Protein AF-U7UP15-F1 (afdb_monomer_lite)

Foldseek 3Di:
DDDDPPPQQVPPVQCPQPCQLCVQQPQSQWDFDQDPVRDTTIDGHPVRDPPPCRSLVSRPSNVVPCVVDDD

Structure (mmCIF, N/CA/C/O backbone):
data_AF-U7UP15-F1
#
_entry.id   AF-U7UP15-F1
#
loop_
_atom_site.group_PDB
_atom_site.id
_atom_site.type_symbol
_atom_site.label_atom_id
_atom_site.label_alt_id
_atom_site.label_comp_id
_atom_site.label_asym_id
_atom_site.label_entity_id
_atom_site.label_seq_id
_atom_site.pdbx_PDB_ins_code
_atom_site.Cartn_x
_atom_site.Cartn_y
_atom_site.Cartn_z
_atom_site.occupancy
_atom_site.B_iso_or_equiv
_atom_site.auth_seq_id
_atom_site.auth_comp_id
_atom_site.auth_asym_id
_atom_site.auth_atom_id
_atom_site.pdbx_PDB_model_num
ATOM 1 N N . MET A 1 1 ? 7.888 10.296 19.432 1.00 43.03 1 MET A N 1
ATOM 2 C CA . MET A 1 1 ? 6.480 9.853 19.601 1.00 43.03 1 MET A CA 1
ATOM 3 C C . MET A 1 1 ? 5.759 10.191 18.301 1.00 43.03 1 MET A C 1
ATOM 5 O O . MET A 1 1 ? 5.791 11.346 17.924 1.00 43.03 1 MET A O 1
ATOM 9 N N . TRP A 1 2 ? 5.180 9.188 17.620 1.00 49.62 2 TRP A N 1
ATOM 10 C CA . TRP A 1 2 ? 4.517 9.264 16.294 1.00 49.62 2 TRP A CA 1
ATOM 11 C C . TRP A 1 2 ? 5.412 9.537 15.075 1.00 49.62 2 TRP A C 1
ATOM 13 O O . TRP A 1 2 ? 5.132 10.429 14.287 1.00 49.62 2 TRP A O 1
ATOM 23 N N . GLU A 1 3 ? 6.439 8.725 14.843 1.00 45.66 3 GLU A N 1
ATOM 24 C CA . GLU A 1 3 ? 7.280 8.909 13.654 1.00 45.66 3 GLU A CA 1
ATOM 25 C C . GLU A 1 3 ? 7.705 7.573 13.075 1.00 45.66 3 GLU A C 1
ATOM 27 O O . GLU A 1 3 ? 8.769 7.083 13.400 1.00 45.66 3 GLU A O 1
ATOM 32 N N . VAL A 1 4 ? 6.844 6.973 12.255 1.00 52.12 4 VAL A N 1
ATOM 33 C CA . VAL A 1 4 ? 7.239 6.293 11.011 1.00 52.12 4 VAL A CA 1
ATOM 34 C C . VAL A 1 4 ? 5.965 5.805 10.337 1.00 52.12 4 VAL A C 1
ATOM 36 O O . VAL A 1 4 ? 5.512 4.677 10.496 1.00 52.12 4 VAL A O 1
ATOM 39 N N . ILE A 1 5 ? 5.339 6.702 9.586 1.00 54.75 5 ILE A N 1
ATOM 40 C CA . ILE A 1 5 ? 4.565 6.261 8.434 1.00 54.75 5 ILE A CA 1
ATOM 41 C C . ILE A 1 5 ? 5.605 6.126 7.319 1.00 54.75 5 ILE A C 1
ATOM 43 O O . ILE A 1 5 ? 6.219 7.141 6.978 1.00 54.75 5 ILE A O 1
ATOM 47 N N . PRO A 1 6 ? 5.864 4.927 6.773 1.00 58.97 6 PRO A N 1
ATOM 48 C CA . PRO A 1 6 ? 6.887 4.771 5.754 1.00 58.97 6 PRO A CA 1
ATOM 49 C C . PRO A 1 6 ? 6.460 5.524 4.491 1.00 58.97 6 PRO A C 1
ATOM 51 O O . PRO A 1 6 ? 5.571 5.109 3.751 1.00 58.97 6 PRO A O 1
ATOM 54 N N . ASN A 1 7 ? 7.135 6.645 4.229 1.00 61.56 7 ASN A N 1
ATOM 55 C CA . ASN A 1 7 ? 6.999 7.440 3.005 1.00 61.56 7 ASN A CA 1
ATOM 56 C C . ASN A 1 7 ? 7.620 6.737 1.776 1.00 61.56 7 ASN A C 1
ATOM 58 O O . ASN A 1 7 ? 7.757 7.338 0.715 1.00 61.56 7 ASN A O 1
ATOM 62 N N . TYR A 1 8 ? 7.969 5.453 1.907 1.00 65.75 8 TYR A N 1
ATOM 63 C CA . TYR A 1 8 ? 8.541 4.606 0.860 1.00 65.75 8 TYR A CA 1
ATOM 64 C C . TYR A 1 8 ? 7.698 4.609 -0.431 1.00 65.75 8 TYR A C 1
ATOM 66 O O . TYR A 1 8 ? 8.243 4.538 -1.527 1.00 65.75 8 TYR A O 1
ATOM 74 N N . PHE A 1 9 ? 6.374 4.774 -0.336 1.00 69.38 9 PHE A N 1
ATOM 75 C CA . PHE A 1 9 ? 5.497 4.870 -1.510 1.00 69.38 9 PHE A CA 1
ATOM 76 C C . PHE A 1 9 ? 5.828 6.049 -2.438 1.00 69.38 9 PHE A C 1
ATOM 78 O O . PHE A 1 9 ? 5.548 5.976 -3.638 1.00 69.38 9 PHE A O 1
ATOM 85 N N . LYS A 1 10 ? 6.436 7.116 -1.903 1.00 66.69 10 LYS A N 1
ATOM 86 C CA . LYS A 1 10 ? 6.872 8.289 -2.672 1.00 66.69 10 LYS A CA 1
ATOM 87 C C . LYS A 1 10 ? 8.302 8.175 -3.203 1.00 66.69 10 LYS A C 1
ATOM 89 O O . LYS A 1 10 ? 8.678 8.979 -4.052 1.00 66.69 10 LYS A O 1
ATOM 94 N N . ASP A 1 11 ? 9.085 7.193 -2.756 1.00 73.88 11 ASP A N 1
ATOM 95 C CA . ASP A 1 11 ? 10.445 6.985 -3.250 1.00 73.88 11 ASP A CA 1
ATOM 96 C C . ASP A 1 11 ? 10.414 6.442 -4.684 1.00 73.88 11 ASP A C 1
ATOM 98 O O . ASP A 1 11 ? 10.118 5.272 -4.939 1.00 73.88 11 ASP A O 1
ATOM 102 N N . GLU A 1 12 ? 10.768 7.295 -5.642 1.00 67.94 12 GLU A N 1
ATOM 103 C CA . GLU A 1 12 ? 10.775 6.952 -7.065 1.00 67.94 12 GLU A CA 1
ATOM 104 C C . GLU A 1 12 ? 11.758 5.840 -7.435 1.00 67.94 12 GLU A C 1
ATOM 106 O O . GLU A 1 12 ? 11.503 5.103 -8.383 1.00 67.94 12 GLU A O 1
ATOM 111 N N . LYS A 1 13 ? 12.846 5.709 -6.670 1.00 69.31 13 LYS A N 1
ATOM 112 C CA . LYS A 1 13 ? 13.877 4.685 -6.870 1.00 69.31 13 LYS A CA 1
ATOM 113 C C . LYS A 1 13 ? 13.533 3.350 -6.210 1.00 69.31 13 LYS A C 1
ATOM 115 O O . LYS A 1 13 ? 14.176 2.354 -6.514 1.00 69.31 13 LYS A O 1
ATOM 120 N N . ARG A 1 14 ? 12.560 3.331 -5.291 1.00 74.81 14 ARG A N 1
ATOM 121 C CA . ARG A 1 14 ? 12.259 2.166 -4.439 1.00 74.81 14 ARG A CA 1
ATOM 122 C C . ARG A 1 14 ? 10.888 1.561 -4.733 1.00 74.81 14 ARG A C 1
ATOM 124 O O . ARG A 1 14 ? 10.710 0.351 -4.645 1.00 74.81 14 ARG A O 1
ATOM 131 N N . CYS A 1 15 ? 9.900 2.380 -5.084 1.00 80.94 15 CYS A N 1
ATOM 132 C CA . CYS A 1 15 ? 8.567 1.903 -5.425 1.00 80.94 15 CYS A CA 1
ATOM 133 C C . CYS A 1 15 ? 8.478 1.566 -6.920 1.00 80.94 15 CYS A C 1
ATOM 135 O O . CYS A 1 15 ? 8.336 2.453 -7.764 1.00 80.94 15 CYS A O 1
ATOM 137 N N . ILE A 1 16 ? 8.480 0.268 -7.236 1.00 85.00 16 ILE A N 1
ATOM 138 C CA . ILE A 1 16 ? 8.254 -0.248 -8.600 1.00 85.00 16 ILE A CA 1
ATOM 139 C C . ILE A 1 16 ? 6.775 -0.232 -9.019 1.00 85.00 16 ILE A C 1
ATOM 141 O O . ILE A 1 16 ? 6.442 -0.658 -10.118 1.00 85.00 16 ILE A O 1
ATOM 145 N N . ARG A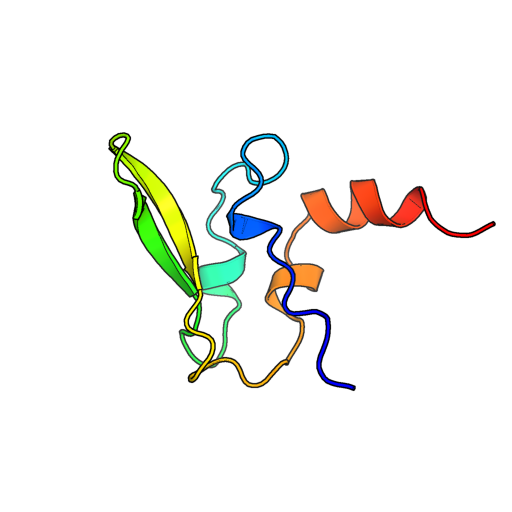 1 17 ? 5.881 0.271 -8.153 1.00 85.31 17 ARG A N 1
ATOM 146 C CA . ARG A 1 17 ? 4.438 0.420 -8.419 1.00 85.31 17 ARG A CA 1
ATOM 147 C C . ARG A 1 17 ? 3.729 -0.920 -8.677 1.00 85.31 17 ARG A C 1
ATOM 149 O O . ARG A 1 17 ? 2.763 -0.966 -9.425 1.00 85.31 17 ARG A O 1
ATOM 156 N N . CYS A 1 18 ? 4.173 -1.993 -8.015 1.00 88.06 18 CYS A N 1
ATOM 157 C CA . CYS A 1 18 ? 3.604 -3.340 -8.159 1.00 88.06 18 CYS A CA 1
ATOM 158 C C . CYS A 1 18 ? 2.137 -3.458 -7.707 1.00 88.06 18 CYS A C 1
ATOM 160 O O . CYS A 1 18 ? 1.411 -4.307 -8.205 1.00 88.06 18 CYS A O 1
ATOM 162 N N . GLY A 1 19 ? 1.688 -2.627 -6.760 1.00 87.69 19 GLY A N 1
ATOM 163 C CA . GLY A 1 19 ? 0.315 -2.678 -6.241 1.00 87.69 19 GLY A CA 1
ATOM 164 C C . GLY A 1 19 ? 0.084 -3.609 -5.051 1.00 87.69 19 GLY A C 1
ATOM 165 O O . GLY A 1 19 ? -0.980 -3.513 -4.447 1.00 87.69 19 GLY A O 1
ATOM 166 N N . CYS A 1 20 ? 1.068 -4.411 -4.624 1.00 88.06 20 CYS A N 1
ATOM 167 C CA . CYS A 1 20 ? 0.914 -5.335 -3.485 1.00 88.06 20 CYS A CA 1
ATOM 168 C C . CYS A 1 20 ? 0.423 -4.644 -2.204 1.00 88.06 20 CYS A C 1
ATOM 170 O O . CYS A 1 20 ? -0.438 -5.165 -1.500 1.00 88.06 20 CYS A O 1
ATOM 172 N N . CYS A 1 21 ? 0.919 -3.434 -1.929 1.00 87.69 21 CYS A N 1
ATOM 173 C CA . CYS A 1 21 ? 0.517 -2.642 -0.767 1.00 87.69 21 CYS A CA 1
ATOM 174 C C . CYS A 1 21 ? -0.979 -2.280 -0.747 1.00 87.69 21 CYS A C 1
ATOM 176 O O . CYS A 1 21 ? -1.549 -2.196 0.337 1.00 87.69 21 CYS A O 1
ATOM 178 N N . VAL A 1 22 ? -1.608 -2.089 -1.912 1.00 89.69 22 VAL A N 1
ATOM 179 C CA . VAL A 1 22 ? -3.053 -1.835 -2.036 1.00 89.69 22 VAL A CA 1
ATOM 180 C C . VAL A 1 22 ? -3.817 -3.122 -1.752 1.00 89.69 22 VAL A C 1
ATOM 182 O O . VAL A 1 22 ? -4.689 -3.137 -0.890 1.00 89.69 22 VAL A O 1
ATOM 185 N N . THR A 1 23 ? -3.420 -4.221 -2.399 1.00 90.38 23 THR A N 1
ATOM 186 C CA . THR A 1 23 ? -4.083 -5.527 -2.273 1.00 90.38 23 THR A CA 1
ATOM 187 C C . THR A 1 23 ? -4.051 -6.078 -0.847 1.00 90.38 23 THR A C 1
ATOM 189 O O . THR A 1 23 ? -5.036 -6.645 -0.385 1.00 90.38 23 THR A O 1
ATOM 192 N N . ILE A 1 24 ? -2.940 -5.908 -0.123 1.00 90.56 24 ILE A N 1
ATOM 193 C CA . ILE A 1 24 ? -2.801 -6.430 1.245 1.00 90.56 24 ILE A CA 1
ATOM 194 C C . ILE A 1 24 ? -3.458 -5.531 2.306 1.00 90.56 24 ILE A C 1
ATOM 196 O O . ILE A 1 24 ? -3.593 -5.935 3.466 1.00 90.56 24 ILE A O 1
ATOM 200 N N . CYS A 1 25 ? -3.826 -4.293 1.957 1.00 89.50 25 CYS A N 1
ATOM 201 C CA . CYS A 1 25 ? -4.327 -3.331 2.928 1.00 89.50 25 CYS A CA 1
ATOM 202 C C . CYS A 1 25 ? -5.743 -3.717 3.390 1.00 89.50 25 CYS A C 1
ATOM 204 O O . CYS A 1 25 ? -6.683 -3.626 2.606 1.00 89.50 25 CYS A O 1
ATOM 206 N N . PRO A 1 26 ? -5.953 -4.070 4.673 1.00 91.06 26 PRO A N 1
ATOM 207 C CA . PRO A 1 26 ? -7.266 -4.516 5.149 1.00 91.06 26 PRO A CA 1
ATOM 208 C C . PRO A 1 26 ? -8.293 -3.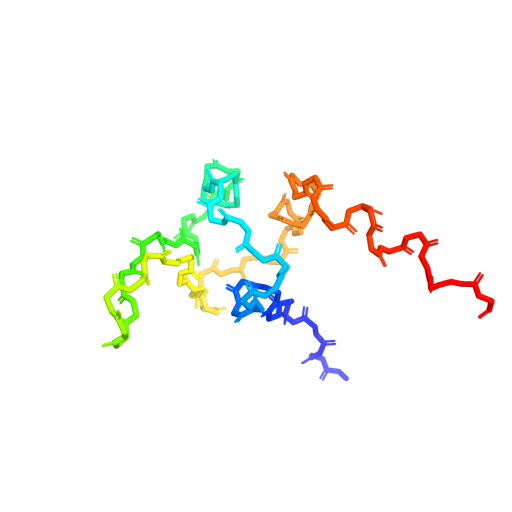380 5.264 1.00 91.06 26 PRO A C 1
ATOM 210 O O . PRO A 1 26 ? -9.478 -3.632 5.440 1.00 91.06 26 PRO A O 1
ATOM 213 N N . VAL A 1 27 ? -7.832 -2.129 5.223 1.00 92.56 27 VAL A N 1
ATOM 214 C CA . VAL A 1 27 ? -8.627 -0.917 5.474 1.00 92.56 27 VAL A CA 1
ATOM 215 C C . VAL A 1 27 ? -8.661 0.020 4.266 1.00 92.56 27 VAL A C 1
ATOM 217 O O . VAL A 1 27 ? -9.075 1.169 4.401 1.00 92.56 27 VAL A O 1
ATOM 220 N N . ASP A 1 28 ? -8.182 -0.444 3.105 1.00 90.50 28 ASP A N 1
ATOM 221 C CA . ASP A 1 28 ? -8.113 0.342 1.862 1.00 90.50 28 ASP A CA 1
ATOM 222 C C . ASP A 1 28 ? -7.477 1.735 2.070 1.00 90.50 28 ASP A C 1
ATOM 224 O O . ASP A 1 28 ? -7.898 2.745 1.510 1.00 90.50 28 ASP A O 1
ATOM 228 N N . ALA A 1 29 ? -6.462 1.814 2.937 1.00 89.50 29 ALA A N 1
ATOM 229 C CA . ALA A 1 29 ? -5.769 3.064 3.248 1.00 89.50 29 ALA A CA 1
ATOM 230 C C . ALA A 1 29 ? -4.759 3.473 2.162 1.00 89.50 29 ALA A C 1
ATOM 232 O O . ALA A 1 29 ? -4.119 4.515 2.288 1.00 89.50 29 ALA A O 1
ATOM 233 N N . ILE A 1 30 ? -4.565 2.646 1.133 1.00 88.12 30 ILE A N 1
ATOM 234 C CA . ILE A 1 30 ? -3.603 2.869 0.054 1.00 88.12 30 ILE A CA 1
ATOM 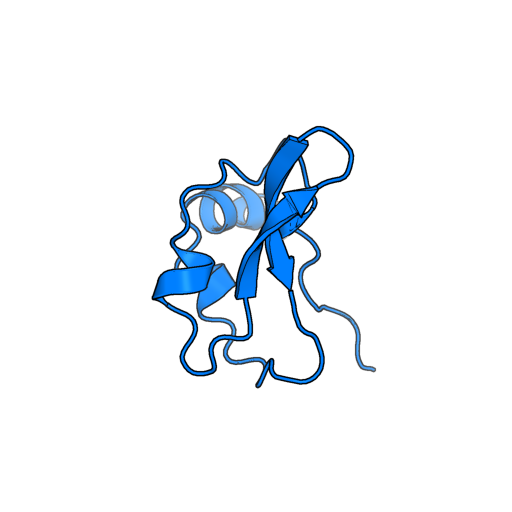235 C C . ILE A 1 30 ? -4.331 2.679 -1.273 1.00 88.12 30 ILE A C 1
ATOM 237 O O . ILE A 1 30 ? -5.002 1.668 -1.450 1.00 88.12 30 ILE A O 1
ATOM 241 N N . ARG A 1 31 ? -4.184 3.618 -2.213 1.00 88.81 31 ARG A N 1
ATOM 242 C CA . ARG A 1 31 ? -4.848 3.578 -3.529 1.00 88.81 31 ARG A CA 1
ATOM 243 C C . ARG A 1 31 ? -3.917 4.000 -4.651 1.00 88.81 31 ARG A C 1
ATOM 245 O O . ARG A 1 31 ? -3.201 4.977 -4.501 1.00 88.81 31 ARG A O 1
ATOM 252 N N . MET A 1 32 ? -3.948 3.324 -5.795 1.00 88.81 32 MET A N 1
ATOM 253 C CA . MET A 1 32 ? -3.165 3.734 -6.967 1.00 88.81 32 MET A CA 1
ATOM 254 C C . MET A 1 32 ? -3.786 4.966 -7.630 1.00 88.81 32 MET A C 1
ATOM 256 O O . MET A 1 32 ? -4.877 4.880 -8.187 1.00 88.81 32 MET A O 1
ATOM 260 N N . MET A 1 33 ? -3.095 6.103 -7.575 1.00 87.81 33 MET A N 1
ATOM 261 C CA . MET A 1 33 ? -3.518 7.361 -8.191 1.00 87.81 33 MET A CA 1
ATOM 262 C C . MET A 1 33 ? -2.369 7.963 -9.012 1.00 87.81 33 MET A C 1
ATOM 264 O O . MET A 1 33 ? -1.206 7.833 -8.621 1.00 87.81 33 MET A O 1
ATOM 268 N N . PRO A 1 34 ? -2.652 8.603 -10.157 1.00 88.19 34 PRO A N 1
ATOM 269 C CA . PRO A 1 34 ? -1.648 9.351 -10.898 1.00 88.19 34 PRO A CA 1
ATOM 270 C C . PRO A 1 34 ? -1.213 10.596 -10.117 1.00 88.19 34 PRO A C 1
ATOM 272 O O . PRO A 1 34 ? -2.038 11.336 -9.588 1.00 88.19 34 PRO A O 1
ATOM 275 N N . ASP A 1 35 ? 0.096 10.807 -10.050 1.00 84.62 35 ASP A N 1
ATOM 276 C CA . ASP A 1 35 ? 0.719 12.024 -9.530 1.00 84.62 35 ASP A CA 1
ATOM 277 C C . ASP A 1 35 ? 0.696 13.152 -10.586 1.00 84.62 35 ASP A C 1
ATOM 279 O O . ASP A 1 35 ? 0.350 12.908 -11.745 1.00 84.62 35 ASP A O 1
ATOM 283 N N . GLU A 1 36 ? 1.133 14.368 -10.237 1.00 83.75 36 GLU A N 1
ATOM 284 C CA . GLU A 1 36 ? 1.159 15.537 -11.142 1.00 83.75 36 GLU A CA 1
ATOM 285 C C . GLU A 1 36 ? 1.954 15.282 -12.436 1.00 83.75 36 GLU A C 1
ATOM 287 O O . GLU A 1 36 ? 1.680 15.871 -13.479 1.00 83.75 36 GLU A O 1
ATOM 292 N N . LYS A 1 37 ? 2.910 14.346 -12.399 1.00 83.19 37 LYS A N 1
ATOM 293 C CA . LYS A 1 37 ? 3.704 13.914 -13.563 1.00 83.19 37 LYS A CA 1
ATOM 294 C C . LYS A 1 37 ? 3.023 12.840 -14.432 1.00 83.19 37 LYS A C 1
ATOM 296 O O . LYS A 1 37 ? 3.679 12.265 -15.297 1.00 83.19 37 LYS A O 1
ATOM 301 N N . GLY A 1 38 ? 1.756 12.501 -14.178 1.00 85.50 38 GLY A N 1
ATOM 302 C CA . GLY A 1 38 ? 1.032 11.424 -14.875 1.00 85.50 38 GLY A CA 1
ATOM 303 C C . GLY A 1 38 ? 1.493 10.014 -14.486 1.00 85.50 38 GLY A C 1
ATOM 304 O O . GLY A 1 38 ? 1.200 9.031 -15.163 1.00 85.50 38 GLY A O 1
ATOM 305 N N . VAL A 1 39 ? 2.243 9.901 -13.392 1.00 85.81 39 VAL A N 1
ATOM 306 C CA . VAL A 1 39 ? 2.843 8.652 -12.931 1.00 85.81 39 VAL A CA 1
ATOM 307 C C . VAL A 1 39 ? 1.952 8.017 -11.868 1.00 85.81 39 VAL A C 1
ATOM 309 O O . VAL A 1 39 ? 1.784 8.584 -10.793 1.00 85.81 39 VAL A O 1
ATOM 312 N N . VAL A 1 40 ? 1.409 6.828 -12.145 1.00 87.12 40 VAL A N 1
ATOM 313 C CA . VAL A 1 40 ? 0.549 6.094 -11.199 1.00 87.12 40 VAL A CA 1
ATOM 314 C C . VAL A 1 40 ? 1.359 5.589 -10.007 1.00 87.12 40 VAL A C 1
ATOM 316 O O . VAL A 1 40 ? 2.337 4.858 -10.176 1.00 87.12 40 VAL A O 1
ATOM 319 N N . ARG A 1 41 ? 0.950 5.978 -8.797 1.00 85.62 41 ARG A N 1
ATOM 320 C CA . ARG A 1 41 ? 1.602 5.619 -7.535 1.00 85.62 41 ARG A CA 1
ATOM 321 C C . ARG A 1 41 ? 0.593 5.349 -6.420 1.00 85.62 41 ARG A C 1
ATOM 323 O O . ARG A 1 41 ? -0.516 5.879 -6.449 1.00 85.62 41 ARG A O 1
ATOM 330 N N . PRO A 1 42 ? 0.978 4.562 -5.404 1.00 85.81 42 PRO A N 1
ATOM 331 C CA . PRO A 1 42 ? 0.154 4.375 -4.223 1.00 85.81 42 PRO A CA 1
ATOM 332 C C . PRO A 1 42 ? 0.071 5.675 -3.408 1.00 85.81 42 PRO A C 1
ATOM 334 O O . PRO A 1 42 ? 1.048 6.136 -2.822 1.00 85.81 42 PRO A O 1
ATOM 337 N N . SER A 1 43 ? -1.119 6.260 -3.372 1.00 85.88 43 SER A N 1
ATOM 338 C CA . SER A 1 43 ? -1.525 7.352 -2.499 1.00 85.88 43 SER A CA 1
ATOM 339 C C . SER A 1 43 ? -1.937 6.796 -1.141 1.00 85.88 43 SER A C 1
ATOM 341 O O . SER A 1 43 ? -2.741 5.869 -1.059 1.00 85.88 43 SER A O 1
ATOM 343 N N . TYR A 1 44 ? -1.360 7.348 -0.077 1.00 83.75 44 TYR A N 1
ATOM 344 C CA . TYR A 1 44 ? -1.521 6.876 1.294 1.00 83.75 44 TYR A CA 1
ATOM 345 C C . TYR A 1 44 ? -2.454 7.798 2.095 1.00 83.75 44 TYR A C 1
ATOM 347 O O . TYR A 1 44 ? -2.178 8.989 2.269 1.00 83.75 44 TYR A O 1
ATOM 355 N N . GLU A 1 45 ? -3.528 7.235 2.647 1.00 85.38 45 GLU A N 1
ATOM 356 C CA . GLU A 1 45 ? -4.478 7.921 3.521 1.00 85.38 45 GLU A CA 1
ATOM 357 C C . GLU A 1 45 ? -4.138 7.687 5.000 1.00 85.38 45 GLU A C 1
ATOM 359 O O . GLU A 1 45 ? -4.496 6.678 5.615 1.00 85.38 45 GLU A O 1
ATOM 364 N N . LYS A 1 46 ? -3.494 8.687 5.614 1.00 81.56 46 LYS A N 1
ATOM 365 C CA . LYS A 1 46 ? -3.073 8.649 7.026 1.00 81.56 46 LYS A CA 1
ATOM 366 C C . LYS A 1 46 ? -4.204 8.398 8.026 1.00 81.56 46 LYS A C 1
ATOM 368 O O . LYS A 1 46 ? -3.947 7.842 9.084 1.00 81.56 46 LYS A O 1
ATOM 373 N N . TYR A 1 47 ? -5.429 8.803 7.695 1.00 84.94 47 TYR A N 1
ATOM 374 C CA . TYR A 1 47 ? -6.586 8.703 8.587 1.00 84.94 47 TYR A CA 1
ATOM 375 C C . TYR A 1 47 ? -7.216 7.307 8.613 1.00 84.94 47 TYR A C 1
ATOM 377 O O . TYR A 1 47 ? -7.814 6.937 9.616 1.00 84.94 47 TYR A O 1
ATOM 385 N N . LYS A 1 48 ? -7.070 6.526 7.536 1.00 87.19 48 LYS A N 1
ATOM 386 C CA . LYS A 1 48 ? -7.592 5.151 7.455 1.00 87.19 48 LYS A CA 1
ATOM 387 C C . LYS A 1 48 ? -6.582 4.113 7.931 1.0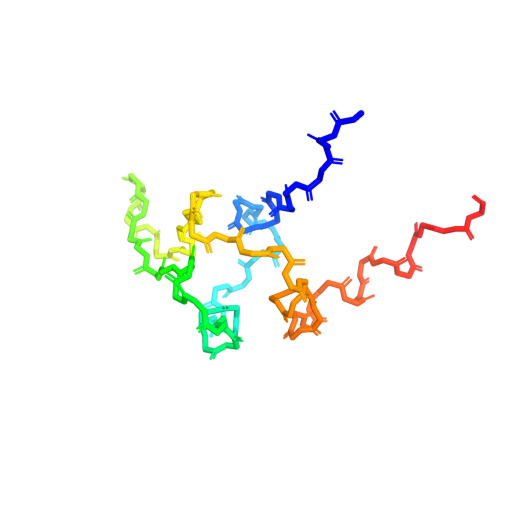0 87.19 48 LYS A C 1
ATOM 389 O O . LYS A 1 48 ? -6.950 2.996 8.276 1.00 87.19 48 LYS A O 1
ATOM 394 N N . CYS A 1 49 ? -5.297 4.458 7.923 1.00 86.38 49 CYS A N 1
ATOM 395 C CA . CYS A 1 49 ? -4.234 3.533 8.275 1.00 86.38 49 CYS A CA 1
ATOM 396 C C . CYS A 1 49 ? -4.288 3.139 9.759 1.00 86.38 49 CYS A C 1
ATOM 398 O O . CYS A 1 49 ? -3.967 3.930 10.643 1.00 86.38 49 CYS A O 1
ATOM 400 N N . ILE A 1 50 ? -4.584 1.865 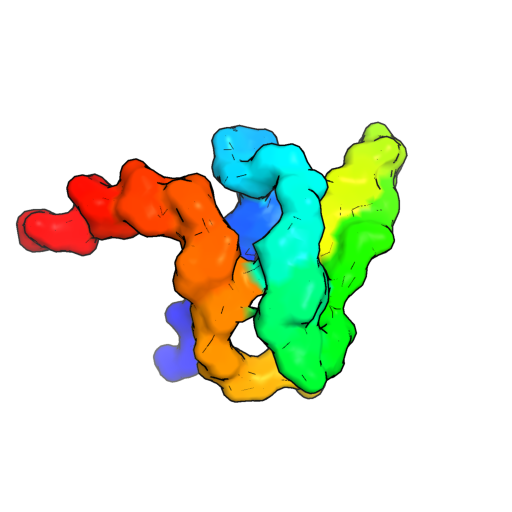10.016 1.00 87.38 50 ILE A N 1
ATOM 401 C CA . ILE A 1 50 ? -4.565 1.258 11.358 1.00 87.38 50 ILE A CA 1
ATOM 402 C C . ILE A 1 50 ? -3.167 0.803 11.808 1.00 87.38 50 ILE A C 1
ATOM 404 O O . ILE A 1 50 ? -3.040 0.084 12.792 1.00 87.38 50 ILE A O 1
ATOM 408 N N . ARG A 1 51 ? -2.110 1.173 11.070 1.00 80.62 51 ARG A N 1
ATOM 409 C CA . ARG A 1 51 ? -0.710 0.795 11.353 1.00 80.62 51 ARG A CA 1
ATOM 410 C C . ARG A 1 51 ? -0.488 -0.720 11.504 1.00 80.62 51 ARG A C 1
ATOM 412 O O . ARG A 1 51 ? 0.281 -1.163 12.344 1.00 80.62 51 ARG A O 1
ATOM 419 N N . CYS A 1 52 ? -1.120 -1.521 10.646 1.00 85.62 52 CYS A N 1
ATOM 420 C CA . CYS A 1 52 ? -0.964 -2.982 10.648 1.00 85.62 52 CYS A CA 1
ATOM 421 C C . CYS A 1 52 ? 0.357 -3.493 10.036 1.00 85.62 52 CYS A C 1
ATOM 423 O O . CYS A 1 52 ? 0.587 -4.695 10.031 1.00 85.62 52 CYS A O 1
ATOM 425 N N . ASN A 1 53 ? 1.181 -2.608 9.461 1.00 80.56 53 ASN A N 1
ATOM 426 C CA . ASN A 1 53 ? 2.472 -2.886 8.812 1.00 80.56 53 ASN A CA 1
ATOM 427 C C . ASN A 1 53 ? 2.482 -3.919 7.660 1.00 80.56 53 ASN A C 1
ATOM 429 O O . ASN A 1 53 ? 3.533 -4.199 7.095 1.00 80.56 53 ASN A O 1
ATOM 433 N N . ARG A 1 54 ? 1.322 -4.429 7.233 1.00 83.94 54 ARG A N 1
ATOM 434 C CA . ARG A 1 54 ? 1.216 -5.431 6.156 1.00 83.94 54 ARG A CA 1
ATOM 435 C C . ARG A 1 54 ? 1.719 -4.954 4.797 1.00 83.94 54 ARG A C 1
ATOM 437 O O . ARG A 1 54 ? 2.201 -5.746 4.004 1.00 83.94 54 ARG A O 1
ATOM 444 N N . CYS A 1 55 ? 1.587 -3.662 4.508 1.00 83.94 55 CYS A N 1
ATOM 445 C CA . CYS A 1 55 ? 2.072 -3.088 3.254 1.00 83.94 55 CYS A CA 1
ATOM 446 C C . CYS A 1 55 ? 3.603 -3.080 3.154 1.00 83.94 55 CYS A C 1
ATOM 448 O O . CYS A 1 55 ? 4.131 -3.091 2.048 1.00 83.94 55 CYS A O 1
ATOM 450 N N . THR A 1 56 ? 4.281 -3.055 4.299 1.00 77.94 56 THR A N 1
ATOM 451 C CA . THR A 1 56 ? 5.733 -3.141 4.429 1.00 77.94 56 THR A CA 1
ATOM 452 C C . THR A 1 56 ? 6.197 -4.588 4.283 1.00 77.94 56 THR A C 1
ATOM 454 O O . THR A 1 56 ? 7.136 -4.857 3.548 1.00 77.94 56 THR A O 1
ATOM 457 N N . ASP A 1 57 ? 5.484 -5.506 4.933 1.00 80.06 57 ASP A N 1
ATOM 458 C CA . ASP A 1 57 ? 5.747 -6.948 4.913 1.00 80.06 57 ASP A CA 1
ATOM 459 C C . ASP A 1 57 ? 5.560 -7.557 3.513 1.00 80.06 57 ASP A C 1
ATOM 461 O O . ASP A 1 57 ? 6.423 -8.253 2.997 1.00 80.06 57 ASP A O 1
ATOM 465 N N . ALA A 1 58 ? 4.478 -7.183 2.825 1.00 81.88 58 ALA A N 1
ATOM 466 C CA . ALA A 1 58 ? 4.218 -7.615 1.453 1.00 81.88 58 ALA A CA 1
ATOM 467 C C . ALA A 1 58 ? 5.127 -6.939 0.410 1.00 81.88 58 ALA A C 1
ATOM 469 O O . ALA A 1 58 ? 5.024 -7.233 -0.783 1.00 81.88 58 ALA A O 1
ATOM 470 N N . CYS A 1 59 ? 5.945 -5.963 0.811 1.00 81.94 59 CYS A N 1
ATOM 471 C CA . CYS A 1 59 ? 6.822 -5.262 -0.107 1.00 81.94 59 CYS A CA 1
ATOM 472 C C . CYS A 1 59 ? 8.157 -6.001 -0.217 1.00 81.94 59 CYS A C 1
ATOM 474 O O . CYS A 1 59 ? 9.067 -5.811 0.580 1.00 81.94 59 CYS A O 1
ATOM 476 N N . GLU A 1 60 ? 8.302 -6.779 -1.280 1.00 72.25 60 GLU A N 1
ATOM 477 C CA . GLU A 1 60 ? 9.497 -7.582 -1.581 1.00 72.25 60 GLU A CA 1
ATOM 478 C C . GLU A 1 60 ? 10.763 -6.713 -1.764 1.00 72.25 60 GLU A C 1
ATOM 480 O O . GLU A 1 60 ? 11.897 -7.150 -1.568 1.00 72.25 60 GLU A O 1
ATOM 485 N N . ILE A 1 61 ? 10.574 -5.432 -2.099 1.00 69.19 61 ILE A N 1
ATOM 486 C CA . ILE A 1 61 ? 11.653 -4.439 -2.196 1.00 69.19 61 ILE A CA 1
ATOM 487 C C . ILE A 1 61 ? 12.091 -3.944 -0.809 1.00 69.19 61 ILE A C 1
ATOM 489 O O . ILE A 1 61 ? 13.231 -3.515 -0.638 1.00 69.19 61 ILE A O 1
ATOM 493 N N . PHE A 1 62 ? 11.199 -3.982 0.182 1.00 63.28 62 PHE A N 1
ATOM 494 C CA . PHE A 1 62 ? 11.478 -3.501 1.532 1.00 63.28 62 PHE A CA 1
ATOM 495 C C . PHE A 1 62 ? 12.442 -4.430 2.282 1.00 63.28 62 PHE A C 1
ATOM 497 O O . PHE A 1 62 ? 13.388 -3.942 2.902 1.00 63.28 62 PHE A O 1
ATOM 504 N N . GLU A 1 63 ? 12.267 -5.750 2.168 1.00 56.53 63 GLU A N 1
ATOM 505 C CA . GLU A 1 63 ? 13.171 -6.739 2.780 1.00 56.53 63 GLU A CA 1
ATOM 506 C C . GLU A 1 63 ? 14.610 -6.601 2.251 1.00 56.53 63 GLU A C 1
ATOM 508 O O . GLU A 1 63 ? 15.564 -6.560 3.029 1.00 56.53 63 GLU A O 1
ATOM 513 N N . ASN A 1 64 ? 14.759 -6.370 0.942 1.00 51.72 64 ASN A N 1
ATOM 514 C CA . ASN A 1 64 ? 16.053 -6.132 0.294 1.00 51.72 64 ASN A CA 1
ATOM 515 C C . ASN A 1 64 ? 16.787 -4.866 0.783 1.00 51.72 64 ASN A C 1
ATOM 517 O O . ASN A 1 64 ? 17.974 -4.715 0.505 1.00 51.72 64 ASN A O 1
ATOM 521 N N . TYR A 1 65 ? 16.120 -3.949 1.495 1.00 53.41 65 TYR A N 1
ATOM 522 C CA . TYR A 1 65 ? 16.713 -2.678 1.933 1.00 53.41 65 TYR A CA 1
ATOM 523 C C . TYR A 1 65 ? 16.827 -2.533 3.464 1.00 53.41 65 TYR A C 1
ATOM 525 O O . TYR A 1 65 ? 17.602 -1.702 3.932 1.00 53.41 65 TYR A O 1
ATOM 533 N N . MET A 1 66 ? 16.109 -3.338 4.260 1.00 49.03 66 MET A N 1
ATOM 534 C CA . MET A 1 66 ? 16.275 -3.391 5.728 1.00 49.03 66 MET A CA 1
ATOM 535 C C . MET A 1 66 ? 17.417 -4.314 6.180 1.00 49.03 66 MET A C 1
ATOM 537 O O . MET A 1 66 ? 17.916 -4.147 7.288 1.00 49.03 66 MET A O 1
ATOM 541 N N . LEU A 1 67 ? 17.920 -5.203 5.316 1.00 49.59 67 LEU A N 1
ATOM 542 C CA . LEU A 1 67 ? 19.149 -5.982 5.556 1.00 49.59 67 LEU A CA 1
ATOM 543 C C . LEU A 1 67 ? 20.451 -5.163 5.388 1.00 49.59 67 LEU A C 1
ATOM 545 O O . LEU A 1 67 ? 21.533 -5.729 5.274 1.00 49.59 67 LEU A O 1
ATOM 549 N N . GLY A 1 68 ? 20.357 -3.830 5.373 1.00 47.28 68 G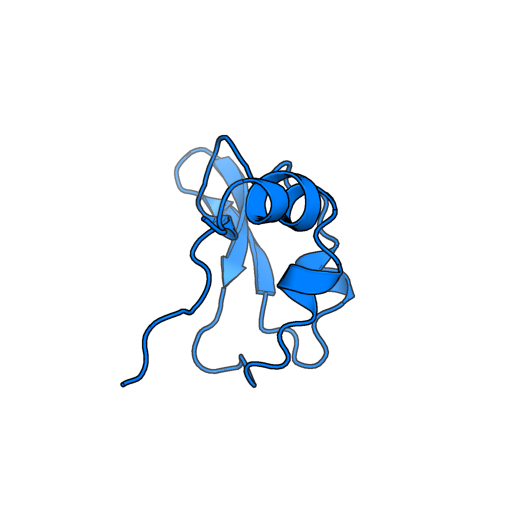LY A N 1
ATOM 550 C CA . GLY A 1 68 ? 21.494 -2.903 5.382 1.00 47.28 68 GLY A CA 1
ATOM 551 C C . GLY A 1 68 ? 21.509 -1.953 6.584 1.00 47.28 68 GLY A C 1
ATOM 552 O O . GLY A 1 68 ? 22.107 -0.885 6.491 1.00 47.28 68 GLY A O 1
ATOM 553 N N . GLY A 1 69 ? 20.808 -2.282 7.676 1.00 45.88 69 GLY A N 1
ATOM 554 C CA . GLY A 1 69 ? 20.633 -1.384 8.821 1.00 45.88 69 GLY A CA 1
ATOM 555 C C . GLY A 1 69 ? 20.538 -2.092 10.170 1.00 45.88 69 GLY A C 1
ATOM 556 O O . GLY A 1 69 ? 19.541 -1.933 10.867 1.00 45.88 69 GLY A O 1
ATOM 557 N N . SER A 1 70 ? 21.576 -2.844 10.532 1.00 37.78 70 SER A N 1
ATOM 558 C CA . SER A 1 70 ? 21.955 -3.090 11.928 1.00 37.78 70 SER A CA 1
ATOM 559 C C . SER A 1 70 ? 23.436 -3.478 11.989 1.00 37.78 70 SER A C 1
ATOM 561 O O . SER A 1 70 ? 23.780 -4.657 11.912 1.00 37.78 70 SER A O 1
ATOM 563 N N . GLU A 1 71 ? 24.294 -2.467 12.089 1.00 43.91 71 GLU A N 1
ATOM 564 C CA . GLU A 1 71 ? 25.330 -2.463 13.128 1.00 43.91 71 GLU A CA 1
ATOM 565 C C . GLU A 1 71 ? 24.786 -1.619 14.285 1.00 43.91 71 GLU A C 1
ATOM 567 O O . GLU A 1 71 ? 24.177 -0.561 13.986 1.00 43.91 71 GLU A O 1
#

Secondary structure (DSSP, 8-state):
------GGGG-TTT-----HHHHT-TT--EEEEE-TTS-EEEEE-TTT-----HHHHT-HHHHHHHTT---

InterPro domains:
  IPR017896 4Fe-4S ferredoxin-type, iron-sulphur binding domain [PF12838] (14-59)
  IPR017896 4Fe-4S ferredoxin-type, iron-sulphur binding domain [PS51379] (6-35)
  IPR017896 4Fe-4S ferredoxin-type, iron-sulphur binding domain [PS51379] (40-70)
  IPR017900 4Fe-4S ferredoxin, iron-sulphur binding, conserved site [PS00198] (15-26)

pLDDT: mean 75.52, std 15.41, range [37.78, 92.56]

Organism: NCBI:txid1111454

Radius of gyration: 12.43 Å; chains: 1; bounding box: 34×23×34 Å

Sequence (71 aa):
MWEVIPNYFKDEKRCIRCGCCVTICPVDAIRMMPDEKGVVRPSYEKYKCIRCNRCTDACEIFENYMLGGSE